Protein AF-A0A949F1C0-F1 (afdb_monomer_lite)

Sequence (151 aa):
MLKNKNSISERSKIQIYKNDLRFLLDIKKSVGLLNNNIHDKAALIAIDILEKKYPSLKINYFNAGVRGIDLIGKEGNKIKLIAEIKTTTINKGDSLKGPQMKDIKEDLERLVNENVDYKYLILISSKVEDNLKKRLNFKKKYQNVKILTVF

Structure (mmCIF, N/CA/C/O backbone):
data_AF-A0A949F1C0-F1
#
_entry.id   AF-A0A949F1C0-F1
#
loop_
_atom_site.group_PDB
_atom_site.id
_atom_site.type_symbol
_atom_site.label_atom_id
_atom_site.label_alt_id
_atom_site.label_comp_id
_atom_site.label_asym_id
_atom_site.label_entity_id
_atom_site.label_seq_id
_atom_site.pdbx_PDB_ins_code
_atom_site.Cartn_x
_atom_site.Cartn_y
_atom_site.Cartn_z
_atom_site.occupancy
_atom_site.B_iso_or_equiv
_atom_site.auth_seq_id
_atom_site.auth_comp_id
_atom_site.auth_asym_id
_atom_site.auth_atom_id
_atom_site.pdbx_PDB_model_num
ATOM 1 N N . MET A 1 1 ? 22.337 2.710 -63.057 1.00 47.47 1 MET A N 1
ATOM 2 C CA . MET A 1 1 ? 21.453 1.901 -62.182 1.00 47.47 1 MET A CA 1
ATOM 3 C C . MET A 1 1 ? 22.115 1.714 -60.815 1.00 47.47 1 MET A C 1
ATOM 5 O O . MET A 1 1 ? 22.881 0.781 -60.633 1.00 47.47 1 MET A O 1
ATOM 9 N N . LEU A 1 2 ? 21.856 2.606 -59.855 1.00 47.91 2 LEU A N 1
ATOM 10 C CA . LEU A 1 2 ? 22.321 2.478 -58.466 1.00 47.91 2 LEU A CA 1
ATOM 11 C C . LEU A 1 2 ? 21.130 2.061 -57.595 1.00 47.91 2 LEU A C 1
ATOM 13 O O . LEU A 1 2 ? 20.415 2.896 -57.048 1.00 47.91 2 LEU A O 1
ATOM 17 N N . LYS A 1 3 ? 20.866 0.752 -57.502 1.00 49.44 3 LYS A N 1
ATOM 18 C CA . LYS A 1 3 ? 19.873 0.229 -56.556 1.00 49.44 3 LYS A CA 1
ATOM 19 C C . LYS A 1 3 ? 20.461 0.232 -55.137 1.00 49.44 3 LYS A C 1
ATOM 21 O O . LYS A 1 3 ? 21.220 -0.647 -54.753 1.00 49.44 3 LYS A O 1
ATOM 26 N N . ASN A 1 4 ? 20.065 1.241 -54.369 1.00 51.75 4 ASN A N 1
ATOM 27 C CA . ASN A 1 4 ? 19.328 1.074 -53.114 1.00 51.75 4 ASN A CA 1
ATOM 28 C C . ASN A 1 4 ? 19.933 0.189 -51.992 1.00 51.75 4 ASN A C 1
ATOM 30 O O . ASN A 1 4 ? 19.204 -0.565 -51.346 1.00 51.75 4 ASN A O 1
ATOM 34 N N . LYS A 1 5 ? 21.238 0.306 -51.699 1.00 50.31 5 LYS A N 1
ATOM 35 C CA . LYS A 1 5 ? 21.863 -0.366 -50.534 1.00 50.31 5 LYS A CA 1
ATOM 36 C C . LYS A 1 5 ? 21.442 0.210 -49.165 1.00 50.31 5 LYS A C 1
ATOM 38 O O . LYS A 1 5 ? 21.536 -0.500 -48.168 1.00 50.31 5 LYS A O 1
ATOM 43 N N . ASN A 1 6 ? 20.905 1.434 -49.104 1.00 51.94 6 ASN A N 1
ATOM 44 C CA . ASN A 1 6 ? 20.482 2.056 -47.836 1.00 51.94 6 ASN A CA 1
ATOM 45 C C . ASN A 1 6 ? 19.141 1.515 -47.301 1.00 51.94 6 ASN A C 1
ATOM 47 O O . ASN A 1 6 ? 18.967 1.397 -46.091 1.00 51.94 6 ASN A O 1
ATOM 51 N N . SER A 1 7 ? 18.228 1.079 -48.177 1.00 52.03 7 SER A N 1
ATOM 52 C CA . SER A 1 7 ? 16.891 0.612 -47.764 1.00 52.03 7 SER A CA 1
ATOM 53 C C . SER A 1 7 ? 16.867 -0.756 -47.059 1.00 52.03 7 SER A C 1
ATOM 55 O O . SER A 1 7 ? 15.944 -1.040 -46.296 1.00 52.03 7 SER A O 1
ATOM 57 N N . ILE A 1 8 ? 17.877 -1.607 -47.280 1.00 53.03 8 ILE A N 1
ATOM 58 C CA . ILE A 1 8 ? 17.983 -2.942 -46.655 1.00 53.03 8 ILE A CA 1
ATOM 59 C C . ILE A 1 8 ? 18.584 -2.832 -45.238 1.00 53.03 8 ILE A C 1
ATOM 61 O O . ILE A 1 8 ? 18.170 -3.548 -44.328 1.00 53.03 8 ILE A O 1
ATOM 65 N N . SER A 1 9 ? 19.494 -1.874 -45.030 1.00 59.78 9 SER A N 1
ATOM 66 C CA . SER A 1 9 ? 20.138 -1.570 -43.741 1.00 59.78 9 SER A CA 1
ATOM 67 C C . SER A 1 9 ? 19.165 -0.956 -42.722 1.00 59.78 9 SER A C 1
ATOM 69 O O . SER A 1 9 ? 19.119 -1.375 -41.565 1.00 59.78 9 SER A O 1
ATOM 71 N N . GLU A 1 10 ? 18.320 -0.015 -43.148 1.00 58.41 10 GLU A N 1
ATOM 72 C CA . GLU A 1 10 ? 17.358 0.648 -42.255 1.00 58.41 10 GLU A CA 1
ATOM 73 C C . GLU A 1 10 ? 16.181 -0.254 -41.865 1.00 58.41 10 GLU A C 1
ATOM 75 O O . GLU A 1 10 ? 15.771 -0.263 -40.702 1.00 58.41 10 GLU A O 1
ATOM 80 N N . ARG A 1 11 ? 15.686 -1.087 -42.796 1.00 59.00 11 ARG A N 1
ATOM 81 C CA . ARG A 1 11 ? 14.662 -2.106 -42.494 1.00 59.00 11 ARG A CA 1
ATOM 82 C C . ARG A 1 11 ? 15.149 -3.116 -41.450 1.00 59.00 11 ARG A C 1
ATOM 84 O O . ARG A 1 11 ? 14.351 -3.554 -40.624 1.00 59.00 11 ARG A O 1
ATOM 91 N N . SER A 1 12 ? 16.448 -3.426 -41.441 1.00 81.75 12 SER A N 1
ATOM 92 C CA . SER A 1 12 ? 17.073 -4.301 -40.442 1.00 81.75 12 SER A CA 1
ATOM 93 C C . SER A 1 12 ? 17.128 -3.650 -39.052 1.00 81.75 12 SER A C 1
ATOM 95 O O . SER A 1 12 ? 16.681 -4.246 -38.072 1.00 81.75 12 SER A O 1
ATOM 97 N N . LYS A 1 13 ? 17.560 -2.383 -38.956 1.00 89.00 13 LYS A N 1
ATOM 98 C CA . LYS A 1 13 ? 17.629 -1.656 -37.671 1.00 89.00 13 LYS A CA 1
ATOM 99 C C . LYS A 1 13 ? 16.262 -1.468 -37.018 1.00 89.00 13 LYS A C 1
ATOM 101 O O . LYS A 1 13 ? 16.119 -1.697 -35.821 1.00 89.00 13 LYS A O 1
ATOM 106 N N . ILE A 1 14 ? 15.242 -1.109 -37.800 1.00 91.81 14 ILE A N 1
ATOM 107 C CA . ILE A 1 14 ? 13.869 -0.973 -37.290 1.00 91.81 14 ILE A CA 1
ATOM 108 C C . ILE A 1 14 ? 13.369 -2.305 -36.719 1.00 91.81 14 ILE A C 1
ATOM 110 O O . ILE A 1 14 ? 12.694 -2.314 -35.690 1.00 91.81 14 ILE A O 1
ATOM 114 N N . GLN A 1 15 ? 13.690 -3.430 -37.362 1.00 92.38 15 GLN A N 1
ATOM 115 C CA . GLN A 1 15 ? 13.279 -4.742 -36.870 1.00 92.38 15 GLN A CA 1
ATOM 116 C C . GLN A 1 15 ? 13.980 -5.112 -35.556 1.00 92.38 15 GLN A C 1
ATOM 118 O O . GLN A 1 15 ? 13.318 -5.635 -34.660 1.00 92.38 15 GLN A O 1
ATOM 123 N N . ILE A 1 16 ? 15.271 -4.790 -35.419 1.00 92.50 16 ILE A N 1
ATOM 124 C CA . ILE A 1 16 ? 16.017 -4.951 -34.162 1.00 92.50 16 ILE A CA 1
ATOM 125 C C . ILE A 1 16 ? 15.347 -4.134 -33.051 1.00 92.50 16 ILE A C 1
ATOM 127 O O . ILE A 1 16 ? 14.925 -4.706 -32.053 1.00 92.50 16 ILE A O 1
ATOM 131 N N . TYR A 1 17 ? 15.102 -2.838 -33.268 1.00 95.19 17 TYR A N 1
ATOM 132 C CA . TYR A 1 17 ? 14.458 -1.989 -32.257 1.00 95.19 17 TYR A CA 1
ATOM 133 C C . TYR A 1 17 ? 13.041 -2.438 -31.897 1.00 95.19 17 TYR A C 1
ATOM 135 O O . TYR A 1 17 ? 12.631 -2.325 -30.745 1.00 95.19 17 TYR A O 1
ATOM 143 N N . LYS A 1 18 ? 12.277 -2.978 -32.854 1.00 96.19 18 LYS A N 1
ATOM 144 C CA . LYS A 1 18 ? 10.965 -3.574 -32.562 1.00 96.19 18 LYS A CA 1
ATOM 145 C C . LYS A 1 18 ? 11.084 -4.816 -31.681 1.00 96.19 18 LYS A C 1
ATOM 147 O O . LYS A 1 18 ? 10.228 -5.014 -30.823 1.00 96.19 18 LYS A O 1
ATOM 152 N N . ASN A 1 19 ? 12.100 -5.648 -31.890 1.00 95.06 19 ASN A N 1
ATOM 153 C CA . ASN A 1 19 ? 12.338 -6.829 -31.063 1.00 95.06 19 ASN A CA 1
ATOM 154 C C . ASN A 1 19 ? 12.789 -6.431 -29.652 1.00 95.06 19 ASN A C 1
ATOM 156 O O . ASN A 1 19 ? 12.210 -6.919 -28.684 1.00 95.06 19 ASN A O 1
ATOM 160 N N . ASP A 1 20 ? 13.720 -5.481 -29.541 1.00 96.62 20 ASP A N 1
ATOM 161 C CA . ASP A 1 20 ? 14.169 -4.941 -28.254 1.00 96.62 20 ASP A CA 1
ATOM 162 C C . ASP A 1 20 ? 13.001 -4.314 -27.485 1.00 96.62 20 ASP A C 1
ATOM 164 O O . ASP A 1 20 ? 12.796 -4.592 -26.305 1.00 96.62 20 ASP A O 1
ATOM 168 N N . LEU A 1 21 ? 12.166 -3.518 -28.163 1.00 97.38 21 LEU A N 1
ATOM 169 C CA . LEU A 1 21 ? 10.989 -2.914 -27.547 1.00 97.38 21 LEU A CA 1
ATOM 170 C C . LEU A 1 21 ? 9.997 -3.972 -27.048 1.00 97.38 21 LEU A C 1
ATOM 172 O O . LEU A 1 21 ? 9.472 -3.827 -25.948 1.00 97.38 21 LEU A O 1
ATOM 176 N N . ARG A 1 22 ? 9.747 -5.041 -27.815 1.00 97.75 22 ARG A N 1
ATOM 177 C CA . ARG A 1 22 ? 8.886 -6.154 -27.369 1.00 97.75 22 ARG A CA 1
ATOM 178 C C . ARG A 1 22 ? 9.444 -6.821 -26.118 1.00 97.75 22 ARG A C 1
ATOM 180 O O . ARG A 1 22 ? 8.715 -6.961 -25.145 1.00 97.75 22 ARG A O 1
ATOM 187 N N . PHE A 1 23 ? 10.739 -7.124 -26.109 1.00 96.94 23 PHE A N 1
ATOM 188 C CA . PHE A 1 23 ? 11.406 -7.700 -24.945 1.00 96.94 23 PHE A CA 1
ATOM 189 C C . PHE A 1 23 ? 11.274 -6.809 -23.699 1.00 96.94 23 PHE A C 1
ATOM 191 O O . PHE A 1 23 ? 10.917 -7.282 -22.620 1.00 96.94 23 PHE A O 1
ATOM 198 N N . LEU A 1 24 ? 11.481 -5.496 -23.845 1.00 98.06 24 LEU A N 1
ATOM 199 C CA . LEU A 1 24 ? 11.306 -4.542 -22.747 1.00 98.06 24 LEU A CA 1
ATOM 200 C C . LEU A 1 24 ? 9.851 -4.459 -22.264 1.00 98.06 24 LEU A C 1
ATOM 202 O O . LEU A 1 24 ? 9.609 -4.314 -21.064 1.00 98.06 24 LEU A O 1
ATOM 206 N N . LEU A 1 25 ? 8.874 -4.561 -23.169 1.00 97.44 25 LEU A N 1
ATOM 207 C CA . LEU A 1 25 ? 7.456 -4.612 -22.808 1.00 97.44 25 LEU A CA 1
ATOM 208 C C . LEU A 1 25 ? 7.114 -5.893 -22.031 1.00 97.44 25 LEU A C 1
ATOM 210 O O . LEU A 1 25 ? 6.376 -5.816 -21.046 1.00 97.44 25 LEU A O 1
ATOM 214 N N . ASP A 1 26 ? 7.691 -7.033 -22.406 1.00 97.25 26 ASP A N 1
ATOM 215 C CA . ASP A 1 26 ? 7.501 -8.308 -21.705 1.00 97.25 26 ASP A CA 1
ATOM 216 C C . ASP A 1 26 ? 8.119 -8.284 -20.300 1.00 97.25 26 ASP A C 1
ATOM 218 O O . ASP A 1 26 ? 7.475 -8.696 -19.326 1.00 97.25 26 ASP A O 1
ATOM 222 N N . ILE A 1 27 ? 9.321 -7.709 -20.153 1.00 97.44 27 ILE A N 1
ATOM 223 C CA . ILE A 1 27 ? 9.916 -7.44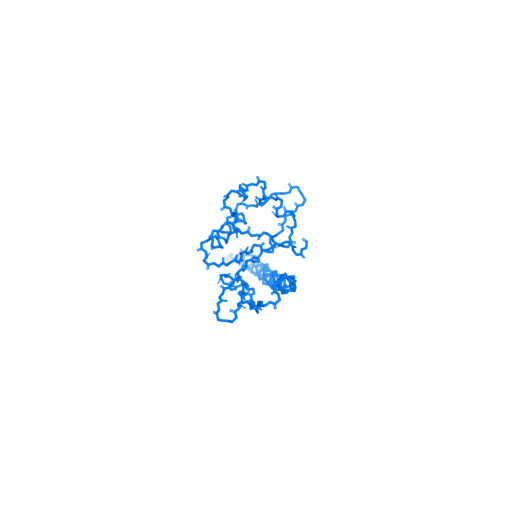6 -18.834 1.00 97.44 27 ILE A CA 1
ATOM 224 C C . ILE A 1 27 ? 9.000 -6.536 -18.021 1.00 97.44 27 ILE A C 1
ATOM 226 O O . ILE A 1 27 ? 8.690 -6.845 -16.871 1.00 97.44 27 ILE A O 1
ATOM 230 N N . LYS A 1 28 ? 8.528 -5.426 -18.602 1.00 95.44 28 LYS A N 1
ATOM 231 C CA . LYS A 1 28 ? 7.659 -4.472 -17.902 1.00 95.44 28 LYS A CA 1
ATOM 232 C C . LYS A 1 28 ? 6.378 -5.140 -17.397 1.00 95.44 28 LYS A C 1
ATOM 234 O O . LYS A 1 28 ? 5.985 -4.901 -16.256 1.00 95.44 28 LYS A O 1
ATOM 239 N N . LYS A 1 29 ? 5.750 -5.994 -18.211 1.00 95.81 29 LYS A N 1
ATOM 240 C CA . LYS A 1 29 ? 4.579 -6.787 -17.810 1.00 95.81 29 LYS A CA 1
ATOM 241 C C . LYS A 1 29 ? 4.915 -7.725 -16.649 1.00 95.81 29 LYS A C 1
ATOM 243 O O . LYS A 1 29 ? 4.176 -7.765 -15.668 1.00 95.81 29 LYS A O 1
ATOM 248 N N . SER A 1 30 ? 6.042 -8.427 -16.736 1.00 95.94 30 SER A N 1
ATOM 249 C CA . SER A 1 30 ? 6.492 -9.370 -15.704 1.00 95.94 30 SER A CA 1
ATOM 250 C C . SER A 1 30 ? 6.788 -8.672 -14.372 1.00 95.94 30 SER A C 1
ATOM 252 O O . SER A 1 30 ? 6.361 -9.140 -13.320 1.00 95.94 30 SER A O 1
ATOM 254 N N . VAL A 1 31 ? 7.440 -7.506 -14.408 1.00 94.44 31 VAL A N 1
ATOM 255 C CA . VAL A 1 31 ? 7.680 -6.664 -13.223 1.00 94.44 31 VAL A CA 1
ATOM 256 C C . VAL A 1 31 ? 6.366 -6.147 -12.635 1.00 94.44 31 VAL A C 1
ATOM 258 O O . VAL A 1 31 ? 6.210 -6.130 -11.418 1.00 94.44 31 VAL A O 1
ATOM 261 N N . GLY A 1 32 ? 5.400 -5.765 -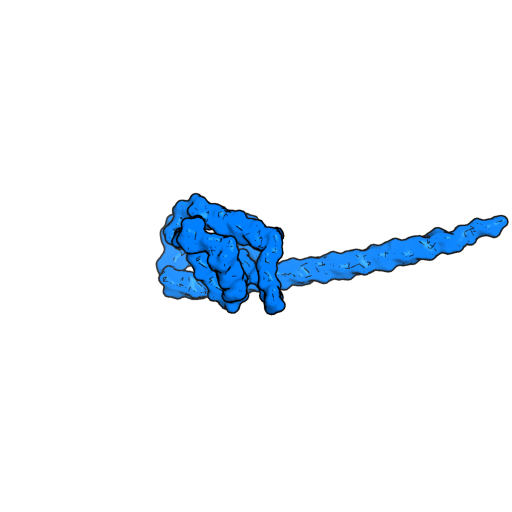13.475 1.00 92.19 32 GLY A N 1
ATOM 262 C CA . GLY A 1 32 ? 4.061 -5.379 -13.021 1.00 92.19 32 GLY A CA 1
ATOM 263 C C . GLY A 1 32 ? 3.364 -6.496 -12.238 1.00 92.19 32 GLY A C 1
ATOM 264 O O . GLY A 1 32 ? 2.869 -6.256 -11.140 1.00 92.19 32 GLY A O 1
ATOM 265 N N . LEU A 1 33 ? 3.398 -7.729 -12.755 1.00 93.56 33 LEU A N 1
ATOM 266 C CA . L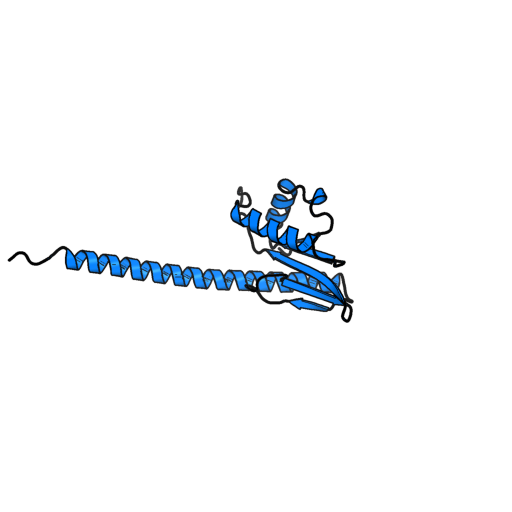EU A 1 33 ? 2.859 -8.907 -12.063 1.00 93.56 33 LEU A CA 1
ATOM 267 C C . LEU A 1 33 ? 3.587 -9.186 -10.743 1.00 93.56 33 LEU A C 1
ATOM 269 O O . LEU A 1 33 ? 2.945 -9.464 -9.734 1.00 93.56 33 LEU A O 1
ATOM 273 N N . LEU A 1 34 ? 4.918 -9.073 -10.729 1.00 94.75 34 LEU A N 1
ATOM 274 C CA . LEU A 1 34 ? 5.702 -9.223 -9.505 1.00 94.75 34 LEU A CA 1
ATOM 275 C C . LEU A 1 34 ? 5.313 -8.177 -8.451 1.00 94.75 34 LEU A C 1
ATOM 277 O O . LEU A 1 34 ? 5.116 -8.532 -7.293 1.00 94.75 34 LEU A O 1
ATOM 281 N N . ASN A 1 35 ? 5.161 -6.910 -8.842 1.00 92.75 35 ASN A N 1
ATOM 282 C CA . ASN A 1 35 ? 4.751 -5.844 -7.927 1.00 92.75 35 ASN A CA 1
ATOM 283 C C . ASN A 1 35 ? 3.362 -6.099 -7.334 1.00 92.75 35 ASN A C 1
ATOM 285 O O . ASN A 1 35 ? 3.180 -5.892 -6.135 1.00 92.75 35 ASN A O 1
ATOM 289 N N . ASN A 1 36 ? 2.416 -6.588 -8.141 1.00 94.31 36 ASN A N 1
ATOM 290 C CA . ASN A 1 36 ? 1.096 -6.989 -7.655 1.00 94.31 36 ASN A CA 1
ATOM 291 C C . ASN A 1 36 ? 1.205 -8.137 -6.646 1.00 94.31 36 ASN A C 1
ATOM 293 O O . ASN A 1 36 ? 0.666 -8.033 -5.553 1.00 94.31 36 ASN A O 1
ATOM 297 N N . ASN A 1 37 ? 2.000 -9.169 -6.942 1.00 95.69 37 ASN A N 1
ATOM 298 C CA . ASN A 1 37 ? 2.206 -10.282 -6.014 1.00 95.69 37 ASN A CA 1
ATOM 299 C C . ASN A 1 37 ? 2.836 -9.828 -4.686 1.00 95.69 37 ASN A C 1
ATOM 301 O O . ASN A 1 37 ? 2.427 -10.287 -3.621 1.00 95.69 37 ASN A O 1
ATOM 305 N N . ILE A 1 38 ? 3.825 -8.925 -4.722 1.00 95.88 38 ILE A N 1
ATOM 306 C CA . ILE A 1 38 ? 4.422 -8.347 -3.506 1.00 95.88 38 ILE A CA 1
ATOM 307 C C . ILE A 1 38 ? 3.353 -7.598 -2.703 1.00 95.88 38 ILE A C 1
ATOM 309 O O . ILE A 1 38 ? 3.279 -7.747 -1.484 1.00 95.88 38 ILE A O 1
ATOM 313 N N . HIS A 1 39 ? 2.517 -6.817 -3.386 1.00 95.94 39 HIS A N 1
ATOM 314 C CA . HIS A 1 39 ? 1.431 -6.066 -2.772 1.00 95.94 39 HIS A CA 1
ATOM 315 C C . HIS A 1 39 ? 0.399 -6.987 -2.112 1.00 95.94 39 HIS A C 1
ATOM 317 O O . HIS A 1 39 ? 0.067 -6.788 -0.945 1.00 95.94 39 HIS A O 1
ATOM 323 N N . ASP A 1 40 ? -0.044 -8.034 -2.810 1.00 96.31 40 ASP A N 1
ATOM 324 C CA . ASP A 1 40 ? -0.984 -9.028 -2.286 1.00 96.31 40 ASP A CA 1
ATOM 325 C C . ASP A 1 40 ? -0.418 -9.714 -1.032 1.00 96.31 40 ASP A C 1
ATOM 327 O O . ASP A 1 40 ? -1.111 -9.875 -0.028 1.00 96.31 40 ASP A O 1
ATOM 331 N N . LYS A 1 41 ? 0.870 -10.090 -1.034 1.00 97.44 41 LYS A N 1
ATOM 332 C CA . LYS A 1 41 ? 1.503 -10.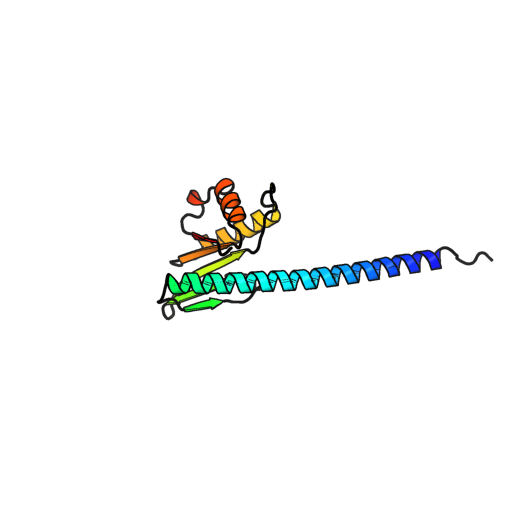699 0.148 1.00 97.44 41 LYS A CA 1
ATOM 333 C C . LYS A 1 41 ? 1.622 -9.725 1.316 1.00 97.44 41 LYS A C 1
ATOM 335 O O . LYS A 1 41 ? 1.351 -10.122 2.449 1.00 97.44 41 LYS A O 1
ATOM 340 N N . ALA A 1 42 ? 1.959 -8.463 1.056 1.00 97.31 42 ALA A N 1
ATOM 341 C CA . ALA A 1 42 ? 1.959 -7.425 2.083 1.00 97.31 42 ALA A CA 1
ATOM 342 C C . ALA A 1 42 ? 0.555 -7.216 2.680 1.00 97.31 42 ALA A C 1
ATOM 344 O O . ALA A 1 42 ? 0.429 -7.070 3.896 1.00 97.31 42 ALA A O 1
ATOM 345 N N . ALA A 1 43 ? -0.494 -7.276 1.849 1.00 97.44 43 ALA A N 1
ATOM 346 C CA . ALA A 1 43 ? -1.886 -7.195 2.285 1.00 97.44 43 ALA A CA 1
ATOM 347 C C . ALA A 1 43 ? -2.246 -8.332 3.247 1.00 97.44 43 ALA A C 1
ATOM 349 O O . ALA A 1 43 ? -2.774 -8.074 4.324 1.00 97.44 43 ALA A O 1
ATOM 350 N N . LEU A 1 44 ? -1.910 -9.577 2.896 1.00 97.75 44 LEU A N 1
ATOM 351 C CA . LEU A 1 44 ? -2.208 -10.746 3.729 1.00 97.75 44 LEU A CA 1
ATOM 352 C C . LEU A 1 44 ? -1.501 -10.694 5.090 1.00 97.75 44 LEU A C 1
ATOM 354 O O . LEU A 1 44 ? -2.121 -10.990 6.109 1.00 97.75 44 LEU A O 1
ATOM 358 N N . ILE A 1 45 ? -0.232 -10.274 5.126 1.00 98.25 45 ILE A N 1
ATOM 359 C CA . ILE A 1 45 ? 0.503 -10.104 6.390 1.00 98.25 45 ILE A CA 1
ATOM 360 C C . ILE A 1 45 ? -0.145 -9.003 7.238 1.00 98.25 45 ILE A C 1
ATOM 362 O O . ILE A 1 45 ? -0.337 -9.171 8.441 1.00 98.25 45 ILE A O 1
ATOM 366 N N . ALA A 1 46 ? -0.511 -7.877 6.620 1.00 98.31 46 ALA A N 1
ATOM 367 C CA . ALA A 1 46 ? -1.181 -6.795 7.328 1.00 98.31 46 ALA A CA 1
ATOM 368 C C . ALA A 1 46 ? -2.547 -7.217 7.881 1.00 98.31 46 ALA A C 1
ATOM 370 O O . ALA A 1 46 ? -2.861 -6.856 9.012 1.00 98.31 46 ALA A O 1
ATOM 371 N N . ILE A 1 47 ? -3.333 -7.986 7.121 1.00 98.38 47 ILE A N 1
ATOM 372 C CA . ILE A 1 47 ? -4.610 -8.545 7.580 1.00 98.38 47 ILE A CA 1
ATOM 373 C C . ILE A 1 47 ? -4.389 -9.397 8.827 1.00 98.38 47 ILE A C 1
ATOM 375 O O . ILE A 1 47 ? -5.005 -9.106 9.846 1.00 98.38 47 ILE A O 1
ATOM 379 N N . ASP A 1 48 ? -3.459 -10.356 8.798 1.00 98.25 48 ASP A N 1
ATOM 380 C CA . ASP A 1 48 ? -3.179 -11.228 9.950 1.00 98.25 48 ASP A CA 1
ATOM 381 C C . ASP A 1 48 ? -2.802 -10.424 11.211 1.00 98.25 48 ASP A C 1
ATOM 383 O O . ASP A 1 48 ? -3.302 -10.683 12.308 1.00 98.25 48 ASP A O 1
ATOM 387 N N . ILE A 1 49 ? -1.976 -9.384 11.064 1.00 98.38 49 ILE A N 1
ATOM 388 C CA . ILE A 1 49 ? -1.605 -8.497 12.178 1.00 98.38 49 ILE A CA 1
ATOM 389 C C . ILE A 1 49 ? -2.816 -7.700 1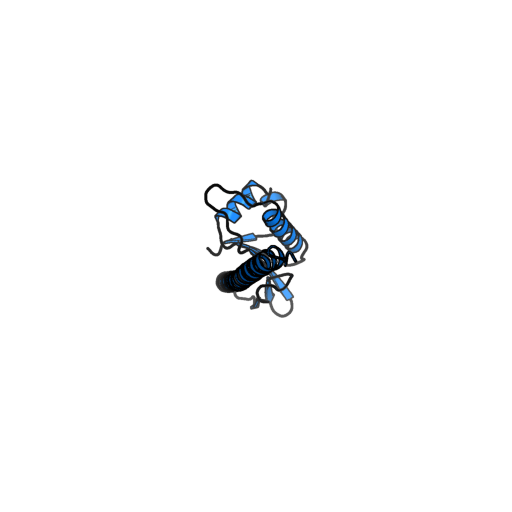2.687 1.00 98.38 49 ILE A C 1
ATOM 391 O O . ILE A 1 49 ? -3.003 -7.546 13.899 1.00 98.38 49 ILE A O 1
ATOM 395 N N . LEU A 1 50 ? -3.618 -7.144 11.780 1.00 98.38 50 LEU A N 1
ATOM 396 C CA . LEU A 1 50 ? -4.739 -6.274 12.125 1.00 98.38 50 LEU A CA 1
ATOM 397 C C . LEU A 1 50 ? -5.921 -7.052 12.709 1.00 98.38 50 LEU A C 1
ATOM 399 O O . LEU A 1 50 ? -6.545 -6.542 13.633 1.00 98.38 50 LEU A O 1
ATOM 403 N N . GLU A 1 51 ? -6.195 -8.271 12.249 1.00 97.94 51 GLU A N 1
ATOM 404 C CA . GLU A 1 51 ? -7.233 -9.144 12.813 1.00 97.94 51 GLU A CA 1
ATOM 405 C C . GLU A 1 51 ? -6.867 -9.598 14.229 1.00 97.94 51 GLU A C 1
ATOM 407 O O . GLU A 1 51 ? -7.703 -9.548 15.128 1.00 97.94 51 GLU A O 1
ATOM 412 N N . LYS A 1 52 ? -5.592 -9.923 14.485 1.00 98.12 52 LYS A N 1
ATOM 413 C CA . LYS A 1 52 ? -5.109 -10.190 15.854 1.00 98.12 52 LYS A CA 1
ATOM 414 C C . LYS A 1 52 ? -5.261 -8.976 16.765 1.00 98.12 52 LYS A C 1
ATOM 416 O O . LYS A 1 52 ? -5.563 -9.113 17.948 1.00 98.12 52 LYS A O 1
ATOM 421 N N . LYS A 1 53 ? -5.032 -7.779 16.222 1.00 98.25 53 LYS A N 1
ATOM 422 C CA . LYS A 1 53 ? -5.138 -6.523 16.970 1.00 98.25 53 LYS A CA 1
ATOM 423 C C . LYS A 1 53 ? -6.583 -6.082 17.202 1.00 98.25 53 LYS A C 1
ATOM 425 O O . LYS A 1 53 ? -6.869 -5.462 18.225 1.00 98.25 53 LYS A O 1
ATOM 430 N N . TYR A 1 54 ? -7.467 -6.373 16.258 1.00 97.75 54 TYR A N 1
ATOM 431 C CA . TYR A 1 54 ? -8.864 -5.962 16.260 1.00 97.75 54 TYR A CA 1
ATOM 432 C C . TYR A 1 54 ? -9.773 -7.164 15.960 1.00 97.75 54 TYR A C 1
ATOM 434 O O . TYR A 1 54 ? -10.354 -7.224 14.876 1.00 97.75 54 TYR A O 1
ATOM 442 N N . PRO A 1 55 ? -9.941 -8.107 16.909 1.00 97.31 55 PRO A N 1
ATOM 443 C CA . PRO A 1 55 ? -10.626 -9.376 16.643 1.00 97.31 55 PRO A CA 1
ATOM 444 C C . PRO A 1 55 ? -12.100 -9.246 16.235 1.00 97.31 55 PRO A C 1
ATOM 446 O O . PRO A 1 55 ? -12.663 -10.178 15.672 1.00 97.31 55 PRO A O 1
ATOM 449 N N . SER A 1 56 ? -12.743 -8.108 16.522 1.00 97.50 56 SER A N 1
ATOM 450 C CA . SER A 1 56 ? -14.128 -7.836 16.115 1.00 97.50 56 SER A CA 1
ATOM 451 C C . SER A 1 56 ? -14.263 -7.321 14.677 1.00 97.50 56 SER A C 1
ATOM 453 O O . SER A 1 56 ? -15.380 -7.240 14.160 1.00 97.50 56 SER A O 1
ATOM 455 N N . LEU A 1 57 ? -13.155 -6.956 14.018 1.00 97.94 57 LEU A N 1
ATOM 456 C CA . LEU A 1 57 ? -13.176 -6.427 12.659 1.00 97.94 57 LEU A CA 1
ATOM 457 C C . LEU A 1 57 ? -13.063 -7.545 11.628 1.00 97.94 57 LEU A C 1
ATOM 459 O O . LEU A 1 57 ? -12.102 -8.304 11.620 1.00 97.94 57 LEU A O 1
ATOM 463 N N . LYS A 1 58 ? -13.992 -7.562 10.670 1.00 97.75 58 LYS A N 1
ATOM 464 C CA . LYS A 1 58 ? -13.851 -8.334 9.432 1.00 97.75 58 LYS A CA 1
ATOM 465 C C . LYS A 1 58 ? -13.118 -7.491 8.393 1.00 97.75 58 LYS A C 1
ATOM 467 O O . LYS A 1 58 ? -13.672 -6.487 7.931 1.00 97.75 58 LYS A O 1
ATOM 472 N N . ILE A 1 59 ? -11.903 -7.888 8.019 1.00 98.06 59 ILE A N 1
ATOM 473 C CA . ILE A 1 59 ? -11.057 -7.140 7.081 1.00 98.06 59 ILE A CA 1
ATOM 474 C C . ILE A 1 59 ? -11.171 -7.738 5.677 1.00 98.06 59 ILE A C 1
ATOM 476 O O . ILE A 1 59 ? -11.050 -8.942 5.489 1.00 98.06 59 ILE A O 1
ATOM 480 N N . ASN A 1 60 ? -11.427 -6.891 4.680 1.00 96.88 60 ASN A N 1
ATOM 481 C CA . ASN A 1 60 ? -11.500 -7.288 3.274 1.00 96.88 60 ASN A CA 1
ATOM 482 C C . ASN A 1 60 ? -10.422 -6.561 2.467 1.00 96.88 60 ASN A C 1
ATOM 484 O O . ASN A 1 60 ? -10.147 -5.389 2.731 1.00 96.88 60 ASN A O 1
ATOM 488 N N . TYR A 1 61 ? -9.874 -7.256 1.471 1.00 97.12 61 TYR A N 1
ATOM 489 C CA . TYR A 1 61 ? -8.873 -6.757 0.531 1.00 97.12 61 TYR A CA 1
ATOM 490 C C . TYR A 1 61 ? -9.450 -6.639 -0.883 1.00 97.12 61 TYR A C 1
ATOM 492 O O . TYR A 1 61 ? -10.163 -7.540 -1.323 1.00 97.12 61 TYR A O 1
ATOM 500 N N . PHE A 1 62 ? -9.132 -5.551 -1.593 1.00 91.31 62 PHE A N 1
ATOM 501 C CA . PHE A 1 62 ? -9.681 -5.240 -2.923 1.00 91.31 62 PHE A CA 1
ATOM 502 C C . PHE A 1 62 ? -8.731 -5.507 -4.109 1.00 91.31 62 PHE A C 1
ATOM 504 O O . PHE A 1 62 ? -9.054 -5.126 -5.231 1.00 91.31 62 PHE A O 1
ATOM 511 N N . ASN A 1 63 ? -7.632 -6.241 -3.887 1.00 82.81 63 ASN A N 1
ATOM 512 C CA . ASN A 1 63 ? -6.592 -6.607 -4.867 1.00 82.81 63 ASN A CA 1
ATOM 513 C C . ASN A 1 63 ? -5.684 -5.465 -5.346 1.00 82.81 63 ASN A C 1
ATOM 515 O O . ASN A 1 63 ? -6.043 -4.290 -5.362 1.00 82.81 63 ASN A O 1
ATOM 519 N N . ALA A 1 64 ? -4.474 -5.839 -5.770 1.00 81.88 64 ALA A N 1
ATOM 520 C CA . ALA A 1 64 ? -3.483 -4.912 -6.293 1.00 81.88 64 ALA A CA 1
ATOM 521 C C . ALA A 1 64 ? -3.907 -4.327 -7.651 1.00 81.88 64 ALA A C 1
ATOM 523 O O . ALA A 1 64 ? -4.469 -5.012 -8.509 1.00 81.88 64 ALA A O 1
ATOM 524 N N . GLY A 1 65 ? -3.585 -3.050 -7.871 1.00 72.44 65 GLY A N 1
ATOM 525 C CA . GLY A 1 65 ? -3.851 -2.345 -9.130 1.00 72.44 65 GLY A CA 1
ATOM 526 C C . GLY A 1 65 ? -5.235 -1.697 -9.228 1.00 72.44 65 GLY A C 1
ATOM 527 O O . GLY A 1 65 ? -5.486 -0.960 -10.184 1.00 72.44 65 GLY A O 1
ATOM 528 N N . VAL A 1 66 ? -6.110 -1.903 -8.240 1.00 78.56 66 VAL A N 1
ATOM 529 C CA . VAL A 1 66 ? -7.336 -1.114 -8.077 1.00 78.56 66 VAL A CA 1
ATOM 530 C C . VAL A 1 66 ? -6.975 0.210 -7.404 1.00 78.56 66 VAL A C 1
ATOM 532 O O . VAL A 1 66 ? -6.192 0.252 -6.462 1.00 78.56 66 VAL A O 1
ATOM 535 N N . ARG A 1 67 ? -7.511 1.324 -7.912 1.00 76.56 67 ARG A N 1
ATOM 536 C CA . ARG A 1 67 ? -7.322 2.632 -7.273 1.00 76.56 67 ARG A CA 1
ATOM 537 C C . ARG A 1 67 ? -8.205 2.744 -6.032 1.00 76.56 67 ARG A C 1
ATOM 539 O O . ARG A 1 67 ? -9.405 2.503 -6.129 1.00 76.56 67 ARG A O 1
ATOM 546 N N . GLY A 1 68 ? -7.637 3.233 -4.934 1.00 85.31 68 GLY A N 1
ATOM 547 C CA . GLY A 1 68 ? -8.362 3.544 -3.703 1.00 85.31 68 GLY A CA 1
ATOM 548 C C . GLY A 1 68 ? -7.854 2.733 -2.516 1.00 85.31 68 GLY A C 1
ATOM 549 O O . GLY A 1 68 ? -6.756 2.195 -2.572 1.00 85.31 68 GLY A O 1
ATOM 550 N N . ILE A 1 69 ? -8.673 2.675 -1.464 1.00 93.62 69 ILE A N 1
ATOM 551 C CA . ILE A 1 69 ? -8.364 1.988 -0.206 1.00 93.62 69 ILE A CA 1
ATOM 552 C C . ILE A 1 69 ? -8.178 0.486 -0.445 1.00 93.62 69 ILE A C 1
ATOM 554 O O . ILE A 1 69 ? -9.111 -0.195 -0.872 1.00 93.62 69 ILE A O 1
ATOM 558 N N . ASP A 1 70 ? -7.003 -0.033 -0.092 1.00 96.69 70 ASP A N 1
ATOM 559 C CA . ASP A 1 70 ? -6.663 -1.447 -0.266 1.00 96.69 70 ASP A CA 1
ATOM 560 C C . ASP A 1 70 ? -7.407 -2.352 0.718 1.00 96.69 70 ASP A C 1
ATOM 562 O O . ASP A 1 70 ? -7.926 -3.399 0.325 1.00 96.69 70 ASP A O 1
ATOM 566 N N . LEU A 1 71 ? -7.460 -1.965 1.999 1.00 98.00 71 LEU A N 1
ATOM 567 C CA . LEU A 1 71 ? -8.088 -2.754 3.063 1.00 98.00 71 LEU A CA 1
ATOM 568 C C . LEU A 1 71 ? -9.232 -2.000 3.728 1.00 98.00 71 LEU A C 1
ATOM 570 O O . LEU A 1 71 ? -9.061 -0.855 4.142 1.00 98.00 71 LEU A O 1
ATOM 574 N N . ILE A 1 72 ? -10.361 -2.681 3.934 1.00 97.94 72 ILE A N 1
ATOM 575 C CA . ILE A 1 72 ? -11.495 -2.164 4.712 1.00 97.94 72 ILE A CA 1
ATOM 576 C C . ILE A 1 72 ? -11.857 -3.157 5.815 1.00 97.94 72 ILE A C 1
ATOM 578 O O . ILE A 1 72 ? -12.287 -4.277 5.535 1.00 97.94 72 ILE A O 1
ATOM 582 N N . GLY A 1 73 ? -11.741 -2.718 7.069 1.00 98.19 73 GLY A N 1
ATOM 583 C CA . GLY A 1 73 ? -12.212 -3.437 8.252 1.00 98.19 73 GLY A CA 1
ATOM 584 C C . GLY A 1 73 ? -13.572 -2.927 8.722 1.00 98.19 73 GLY A C 1
ATOM 585 O O . GLY A 1 73 ? -13.759 -1.722 8.929 1.00 98.19 73 GLY A O 1
ATOM 586 N N . LYS A 1 74 ? -14.523 -3.847 8.904 1.00 98.19 74 LYS A N 1
ATOM 587 C CA . LYS A 1 74 ? -15.891 -3.548 9.348 1.00 98.19 74 LYS A CA 1
ATOM 588 C C . LYS A 1 74 ? -16.226 -4.237 10.665 1.00 98.19 74 LYS A C 1
ATOM 590 O O . LYS A 1 74 ? -15.860 -5.390 10.862 1.00 98.19 74 LYS A O 1
ATOM 595 N N . GLU A 1 75 ? -16.989 -3.548 11.504 1.00 97.56 75 GLU A N 1
ATOM 596 C CA . GLU A 1 75 ? -17.671 -4.116 12.670 1.00 97.56 75 GLU A CA 1
ATOM 597 C C . GLU A 1 75 ? -19.177 -4.044 12.401 1.00 97.56 75 GLU A C 1
ATOM 599 O O . GLU A 1 75 ? -19.761 -2.957 12.323 1.00 97.56 75 GLU A O 1
ATOM 604 N N . GLY A 1 76 ? -19.794 -5.195 12.126 1.00 94.69 76 GLY A N 1
ATOM 605 C CA . GLY A 1 76 ? -21.128 -5.234 11.523 1.00 94.69 76 GLY A CA 1
ATOM 606 C C . GLY A 1 76 ? -21.157 -4.490 10.179 1.00 94.69 76 GLY A C 1
ATOM 607 O O . GLY A 1 76 ? -20.368 -4.779 9.280 1.00 94.69 76 GLY A O 1
ATOM 608 N N . ASN A 1 77 ? -22.045 -3.500 10.051 1.00 94.38 77 ASN A N 1
ATOM 609 C CA . ASN A 1 77 ? -22.186 -2.685 8.835 1.00 94.38 77 ASN A CA 1
ATOM 610 C C . ASN A 1 77 ? -21.329 -1.408 8.836 1.00 94.38 77 ASN A C 1
ATOM 612 O O . ASN A 1 77 ? -21.285 -0.705 7.826 1.00 94.38 77 ASN A O 1
ATOM 616 N N . LYS A 1 78 ? -20.644 -1.090 9.942 1.00 97.25 78 LYS A N 1
ATOM 617 C CA . LYS A 1 78 ? -19.865 0.145 10.066 1.00 97.25 78 LYS A CA 1
ATOM 618 C C . LYS A 1 78 ? -18.417 -0.089 9.648 1.00 97.25 78 LYS A C 1
ATOM 620 O O . LYS A 1 78 ? -17.758 -0.995 10.154 1.00 97.25 78 LYS A O 1
ATOM 625 N N . ILE A 1 79 ? -17.908 0.759 8.754 1.00 97.75 79 ILE A N 1
ATOM 626 C CA . ILE A 1 79 ? -16.476 0.808 8.447 1.00 97.75 79 ILE A CA 1
ATOM 627 C C . ILE A 1 79 ? -15.754 1.433 9.639 1.00 97.75 79 ILE A C 1
ATOM 629 O O . ILE A 1 79 ? -16.115 2.511 10.112 1.00 97.75 79 ILE A O 1
ATOM 633 N N . LYS A 1 80 ? -14.749 0.719 10.132 1.00 98.12 80 LYS A N 1
ATOM 634 C CA . LYS A 1 80 ? -13.966 1.074 11.318 1.00 98.12 80 LYS A CA 1
ATOM 635 C C . LYS A 1 80 ? -12.495 1.244 10.990 1.00 98.12 80 LYS A C 1
ATOM 637 O O . LYS A 1 80 ? -11.828 2.056 11.620 1.00 98.12 80 LYS A O 1
ATOM 642 N N . LEU A 1 81 ? -12.002 0.491 10.010 1.00 98.50 81 LEU A N 1
ATOM 643 C CA . LEU A 1 81 ? -10.610 0.505 9.600 1.00 98.50 81 LEU A CA 1
ATOM 644 C C . LEU A 1 81 ? -10.494 0.691 8.094 1.00 98.50 81 LEU A C 1
ATOM 646 O O . LEU A 1 81 ? -11.209 0.041 7.334 1.00 98.50 81 LEU A O 1
ATOM 650 N N . ILE A 1 82 ? -9.542 1.522 7.687 1.00 98.31 82 ILE A N 1
ATOM 651 C CA . ILE A 1 82 ? -9.047 1.584 6.314 1.00 98.31 82 ILE A CA 1
ATOM 652 C C . ILE A 1 82 ? -7.524 1.483 6.302 1.00 98.31 82 ILE A C 1
ATOM 654 O O . ILE A 1 82 ? -6.856 1.951 7.234 1.00 98.31 82 ILE A O 1
ATOM 658 N N . ALA A 1 83 ? -6.969 0.909 5.239 1.00 98.19 83 ALA A N 1
ATOM 659 C CA . ALA A 1 83 ? -5.533 0.931 5.025 1.00 98.19 83 ALA A CA 1
ATOM 660 C C . ALA A 1 83 ? -5.141 1.021 3.550 1.00 98.19 83 ALA A C 1
ATOM 662 O O . ALA A 1 83 ? -5.848 0.523 2.679 1.00 98.19 83 ALA A O 1
ATOM 663 N N . GLU A 1 84 ? -3.978 1.621 3.319 1.00 97.38 84 GLU A N 1
ATOM 664 C CA . GLU A 1 84 ? -3.290 1.719 2.028 1.00 97.38 84 GLU A CA 1
ATOM 665 C C . GLU A 1 84 ? -1.938 1.026 2.124 1.00 97.38 84 GLU A C 1
ATOM 667 O O . GLU A 1 84 ? -1.221 1.213 3.106 1.00 97.38 84 GLU A O 1
ATOM 672 N N . ILE A 1 85 ? -1.556 0.272 1.104 1.00 96.62 85 ILE A N 1
ATOM 673 C CA . ILE A 1 85 ? -0.332 -0.517 1.057 1.00 96.62 85 ILE A CA 1
ATOM 674 C C . ILE A 1 85 ? 0.640 0.131 0.074 1.00 96.62 85 ILE A C 1
ATOM 676 O O . ILE A 1 85 ? 0.294 0.523 -1.040 1.00 96.62 85 ILE A O 1
ATOM 680 N N . LYS A 1 86 ? 1.906 0.250 0.483 1.00 94.50 86 LYS A N 1
ATOM 681 C CA . LYS A 1 86 ? 2.991 0.721 -0.379 1.00 94.50 86 LYS A CA 1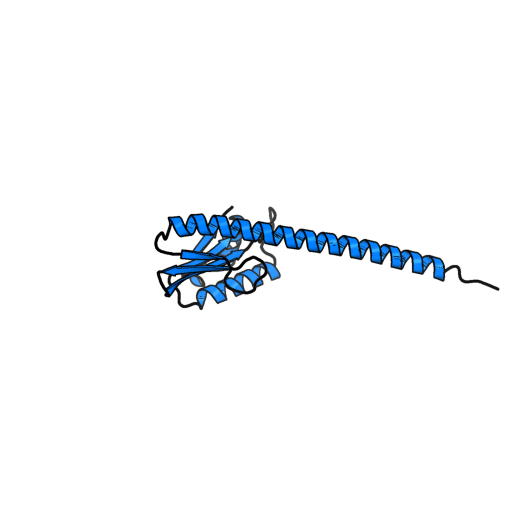
ATOM 682 C C . LYS A 1 86 ? 4.128 -0.281 -0.395 1.00 94.50 86 LYS A C 1
ATOM 684 O O . LYS A 1 86 ? 4.781 -0.549 0.614 1.00 94.50 86 LYS A O 1
ATOM 689 N N . THR A 1 87 ? 4.402 -0.767 -1.598 1.00 93.69 87 THR A N 1
ATOM 690 C CA . THR A 1 87 ? 5.493 -1.695 -1.907 1.00 93.69 87 THR A CA 1
ATOM 691 C C . THR A 1 87 ? 6.779 -0.982 -2.330 1.00 93.69 87 THR A C 1
ATOM 693 O O . THR A 1 87 ? 7.716 -1.601 -2.828 1.00 93.69 87 THR A O 1
ATOM 696 N N . THR A 1 88 ? 6.848 0.338 -2.144 1.00 90.75 88 THR A N 1
ATOM 697 C CA . THR A 1 88 ? 8.050 1.121 -2.430 1.00 90.75 88 THR A CA 1
ATOM 698 C C . THR A 1 88 ? 9.212 0.638 -1.566 1.00 90.75 88 THR A C 1
ATOM 700 O O . THR A 1 88 ? 9.067 0.456 -0.361 1.00 90.75 88 THR A O 1
ATOM 703 N N . THR A 1 89 ? 10.389 0.491 -2.170 1.00 87.94 89 THR A N 1
ATOM 704 C CA . THR A 1 89 ? 11.651 0.230 -1.469 1.00 87.94 89 THR A CA 1
ATOM 705 C C . THR A 1 89 ? 12.648 1.353 -1.742 1.00 87.94 89 THR A C 1
ATOM 707 O O . THR A 1 89 ? 12.512 2.120 -2.699 1.00 87.94 89 THR A O 1
ATOM 710 N N . ILE A 1 90 ? 13.648 1.479 -0.869 1.00 85.62 90 ILE A N 1
ATOM 711 C CA . ILE A 1 90 ? 14.741 2.445 -1.009 1.00 85.62 90 ILE A CA 1
ATOM 712 C C . ILE A 1 90 ? 16.056 1.667 -0.964 1.00 85.62 90 ILE A C 1
ATOM 714 O O . ILE A 1 90 ? 16.282 0.875 -0.041 1.00 85.62 90 ILE A O 1
ATOM 718 N N . ASN A 1 91 ? 16.929 1.903 -1.943 1.00 76.25 91 ASN A N 1
ATOM 719 C CA . ASN A 1 91 ? 18.275 1.337 -1.942 1.00 76.25 91 ASN A CA 1
ATOM 720 C C . ASN A 1 91 ? 19.120 1.929 -0.805 1.00 76.25 91 ASN A C 1
ATOM 722 O O . ASN A 1 91 ? 18.825 2.983 -0.241 1.00 76.25 91 ASN A O 1
ATOM 726 N N . LYS A 1 92 ? 20.200 1.238 -0.437 1.00 65.62 92 LYS A N 1
ATOM 727 C CA . LYS A 1 92 ? 21.107 1.710 0.615 1.00 65.62 92 LYS A CA 1
ATOM 728 C C . LYS A 1 92 ? 21.746 3.043 0.192 1.00 65.62 92 LYS A C 1
ATOM 730 O O . LYS A 1 92 ? 22.424 3.087 -0.823 1.00 65.62 92 LYS A O 1
ATOM 735 N N . GLY A 1 93 ? 21.543 4.092 0.991 1.00 66.44 93 GLY A N 1
ATOM 736 C CA . GLY A 1 93 ? 22.075 5.439 0.732 1.00 66.44 93 GLY A CA 1
ATOM 737 C C . GLY A 1 93 ? 21.134 6.366 -0.045 1.00 66.44 93 GLY A C 1
ATOM 738 O O . GLY A 1 93 ? 21.381 7.567 -0.084 1.00 66.44 93 GLY A O 1
ATOM 739 N N . ASP A 1 94 ? 20.030 5.842 -0.583 1.00 77.06 94 ASP A N 1
ATOM 740 C CA . ASP A 1 94 ? 19.061 6.635 -1.335 1.00 77.06 94 ASP A CA 1
ATOM 741 C C . ASP A 1 94 ? 17.964 7.229 -0.436 1.00 77.06 94 ASP A C 1
ATOM 743 O O . ASP A 1 94 ? 17.768 6.852 0.723 1.00 77.06 94 ASP A O 1
ATOM 747 N N . SER A 1 95 ? 17.209 8.176 -0.995 1.00 79.94 95 SER A N 1
ATOM 748 C CA . SER A 1 95 ? 15.975 8.706 -0.408 1.00 79.94 95 SER A CA 1
ATOM 749 C C . SER A 1 95 ? 14.790 8.458 -1.340 1.00 79.94 95 SER A C 1
ATOM 751 O O . SER A 1 95 ? 14.975 8.212 -2.533 1.00 79.94 95 SER A O 1
ATOM 753 N N . LEU A 1 96 ? 13.562 8.542 -0.811 1.00 82.62 96 LEU A N 1
ATOM 754 C CA . LEU A 1 96 ? 12.360 8.491 -1.648 1.00 82.62 96 LEU A CA 1
ATOM 755 C C . LEU A 1 96 ? 12.433 9.554 -2.748 1.00 82.62 96 LEU A C 1
ATOM 757 O O . LEU A 1 96 ? 12.607 10.748 -2.466 1.00 82.62 96 LEU A O 1
ATOM 761 N N . LYS A 1 97 ? 12.269 9.123 -3.999 1.00 82.06 97 LYS A N 1
ATOM 762 C CA . LYS A 1 97 ? 12.286 10.026 -5.152 1.00 82.06 97 LYS A CA 1
ATOM 763 C C . LYS A 1 97 ? 11.007 10.865 -5.196 1.00 82.06 97 LYS A C 1
ATOM 765 O O . LYS A 1 97 ? 9.998 10.508 -4.591 1.00 82.06 97 LYS A O 1
ATOM 770 N N . GLY A 1 98 ? 11.050 11.982 -5.927 1.00 84.81 98 GLY A N 1
ATOM 771 C CA . GLY A 1 98 ? 9.938 12.937 -6.034 1.00 84.81 98 GLY A CA 1
ATOM 772 C C . GLY A 1 98 ? 8.578 12.288 -6.334 1.00 84.81 98 GLY A C 1
ATOM 773 O O . GLY A 1 98 ? 7.654 12.507 -5.554 1.00 84.81 98 GLY A O 1
ATOM 774 N N . PRO A 1 99 ? 8.462 11.444 -7.380 1.00 87.06 99 PRO A N 1
ATOM 775 C CA . PRO A 1 99 ? 7.208 10.761 -7.703 1.00 87.06 99 PRO A CA 1
ATOM 776 C C . PRO A 1 99 ? 6.718 9.830 -6.587 1.00 87.06 99 PRO A C 1
ATOM 778 O O . PRO A 1 99 ? 5.602 9.983 -6.118 1.00 87.06 99 PRO A O 1
ATOM 781 N N . GLN A 1 100 ? 7.586 8.962 -6.058 1.00 87.69 100 GLN A N 1
ATOM 782 C CA . GLN A 1 100 ? 7.227 8.036 -4.973 1.00 87.69 100 GLN A CA 1
ATOM 783 C C . GLN A 1 100 ? 6.752 8.773 -3.713 1.00 87.69 100 GLN A C 1
ATOM 785 O O . GLN A 1 100 ? 5.806 8.360 -3.051 1.00 87.69 100 GLN A O 1
ATOM 790 N N . MET A 1 101 ? 7.420 9.877 -3.369 1.00 90.25 101 MET A N 1
ATOM 791 C CA . MET A 1 101 ? 7.034 10.717 -2.238 1.00 90.25 101 MET A CA 1
ATOM 792 C C . MET A 1 101 ? 5.692 11.414 -2.481 1.00 90.25 101 MET A C 1
ATOM 794 O O . MET A 1 101 ? 4.932 11.607 -1.536 1.00 90.25 101 MET A O 1
ATOM 798 N N . LYS A 1 102 ? 5.417 11.832 -3.720 1.00 91.38 102 LYS A N 1
ATOM 799 C CA . LYS A 1 102 ? 4.141 12.443 -4.092 1.00 91.38 102 LYS A CA 1
ATOM 800 C C . LYS A 1 102 ? 3.003 11.434 -3.935 1.00 91.38 102 LYS A C 1
ATOM 802 O O . LYS A 1 102 ? 2.058 11.747 -3.224 1.00 91.38 102 LYS A O 1
ATOM 807 N N . ASP A 1 103 ? 3.156 10.232 -4.481 1.00 90.38 103 ASP A N 1
ATOM 808 C CA . ASP A 1 103 ? 2.130 9.186 -4.407 1.00 90.38 103 ASP A CA 1
ATOM 809 C C . ASP A 1 103 ? 1.797 8.852 -2.941 1.00 90.38 103 ASP A C 1
ATOM 811 O O . ASP A 1 103 ? 0.649 8.948 -2.519 1.00 90.38 103 ASP A O 1
ATOM 815 N N . ILE A 1 104 ? 2.821 8.616 -2.107 1.00 92.62 104 ILE A N 1
ATOM 816 C CA . ILE A 1 104 ? 2.621 8.343 -0.672 1.00 92.62 104 ILE A CA 1
ATOM 817 C C . ILE A 1 104 ? 1.906 9.504 0.039 1.00 92.62 104 ILE A C 1
ATOM 819 O O . ILE A 1 104 ? 1.101 9.274 0.942 1.00 92.62 104 ILE A O 1
ATOM 823 N N . LYS A 1 105 ? 2.194 10.761 -0.326 1.00 93.25 105 LYS A N 1
ATOM 824 C CA . LYS A 1 105 ? 1.502 11.919 0.259 1.00 93.25 105 LYS A CA 1
ATOM 825 C C . LYS A 1 105 ? 0.029 11.953 -0.127 1.00 93.25 105 LYS A C 1
ATOM 827 O O . LYS A 1 105 ? -0.781 12.217 0.751 1.00 93.25 105 LYS A O 1
ATOM 832 N N . GLU A 1 106 ? -0.301 11.689 -1.387 1.00 93.44 106 GLU A N 1
ATOM 833 C CA . GLU A 1 106 ? -1.691 11.659 -1.858 1.00 93.44 106 GLU A CA 1
ATOM 834 C C . GLU A 1 106 ? -2.495 10.579 -1.121 1.00 93.44 106 GLU A C 1
ATOM 836 O O . GLU A 1 106 ? -3.624 10.822 -0.694 1.00 93.44 106 GLU A O 1
ATOM 841 N N . ASP A 1 107 ? -1.888 9.418 -0.874 1.00 94.12 107 ASP A N 1
ATOM 842 C CA . ASP A 1 107 ? -2.527 8.342 -0.112 1.00 94.12 107 ASP A CA 1
ATOM 843 C C . ASP A 1 107 ? -2.684 8.696 1.373 1.00 94.12 107 ASP A C 1
ATOM 845 O O . ASP A 1 107 ? -3.733 8.457 1.968 1.00 94.12 107 ASP A O 1
ATOM 849 N N . LEU A 1 108 ? -1.676 9.327 1.983 1.00 95.12 108 LEU A N 1
ATOM 850 C CA . LEU A 1 108 ? -1.776 9.831 3.356 1.00 95.12 108 LEU A CA 1
ATOM 851 C C . LEU A 1 108 ? -2.861 10.900 3.498 1.00 95.12 108 LEU A C 1
ATOM 853 O O . LEU A 1 108 ? -3.592 10.903 4.485 1.00 95.12 108 LEU A O 1
ATOM 857 N N . GLU A 1 109 ? -2.973 11.805 2.529 1.00 94.88 109 GLU A N 1
ATOM 858 C CA . GLU A 1 109 ? -4.010 12.835 2.506 1.00 94.88 109 GLU A CA 1
ATOM 859 C C . GLU A 1 109 ? -5.400 12.213 2.345 1.00 94.88 109 GLU A C 1
ATOM 861 O O . GLU A 1 109 ? -6.311 12.580 3.090 1.00 94.88 109 GLU A O 1
ATOM 866 N N . ARG A 1 110 ? -5.544 11.204 1.475 1.00 94.81 110 ARG A N 1
ATOM 867 C CA . ARG A 1 110 ? -6.766 10.393 1.375 1.00 94.81 110 ARG A CA 1
ATOM 868 C C . ARG A 1 110 ? -7.128 9.780 2.730 1.00 94.81 110 ARG A C 1
ATOM 870 O O . ARG A 1 110 ? -8.219 10.030 3.227 1.00 94.81 110 ARG A O 1
ATOM 877 N N . LEU A 1 111 ? -6.199 9.077 3.380 1.00 96.12 111 LEU A N 1
ATOM 878 C CA . LEU A 1 111 ? -6.428 8.451 4.691 1.00 96.12 111 LEU A CA 1
ATOM 879 C C . LEU A 1 111 ? -6.835 9.463 5.775 1.00 96.12 111 LEU A C 1
ATOM 881 O O . LEU A 1 111 ? -7.737 9.196 6.573 1.00 96.12 111 LEU A O 1
ATOM 885 N N . VAL A 1 112 ? -6.187 10.631 5.834 1.00 95.81 112 VAL A N 1
ATOM 886 C CA . VAL A 1 112 ? -6.514 11.669 6.827 1.00 95.81 112 VAL A CA 1
ATOM 887 C C . VAL A 1 112 ? -7.961 12.131 6.702 1.00 95.81 112 VAL A C 1
ATOM 889 O O . VAL A 1 112 ? -8.606 12.302 7.739 1.00 95.81 112 VAL A O 1
ATOM 892 N N . ASN A 1 113 ? -8.461 12.286 5.477 1.00 94.81 113 ASN A N 1
ATOM 893 C CA . ASN A 1 113 ? -9.778 12.859 5.200 1.00 94.81 113 ASN A CA 1
ATOM 894 C C . ASN A 1 113 ? -10.947 11.892 5.449 1.00 94.81 113 ASN A C 1
ATOM 896 O O . ASN A 1 113 ? -12.085 12.334 5.575 1.00 94.81 113 ASN A O 1
ATOM 900 N N . GLU A 1 114 ? -10.684 10.593 5.568 1.00 95.81 114 GLU A N 1
ATOM 901 C CA . GLU A 1 114 ? -11.725 9.595 5.829 1.00 95.81 114 GLU A CA 1
ATOM 902 C C . GLU A 1 114 ? -12.245 9.657 7.273 1.00 95.81 114 GLU A C 1
ATOM 904 O O . GLU A 1 114 ? -11.475 9.796 8.224 1.00 95.81 114 GLU A O 1
ATOM 909 N N . ASN A 1 115 ? -13.552 9.506 7.486 1.00 95.69 115 ASN A N 1
ATOM 910 C CA . ASN A 1 115 ? -14.143 9.530 8.831 1.00 95.69 115 ASN A CA 1
ATOM 911 C C . ASN A 1 115 ? -14.268 8.114 9.420 1.00 95.69 115 ASN A C 1
ATOM 913 O O . ASN A 1 115 ? -15.365 7.564 9.527 1.00 95.69 115 ASN A O 1
ATOM 917 N N . VAL A 1 116 ? -13.127 7.510 9.760 1.00 96.69 116 VAL A N 1
ATOM 918 C CA . VAL A 1 116 ? -13.041 6.150 10.322 1.00 96.69 116 VAL A CA 1
ATOM 919 C C . VAL A 1 116 ? -12.083 6.087 11.512 1.00 96.69 116 VAL A C 1
ATOM 921 O O . VAL A 1 116 ? -11.140 6.877 11.607 1.00 96.69 116 VAL A O 1
ATOM 924 N N . ASP A 1 117 ? -12.319 5.124 12.403 1.00 97.38 117 ASP A N 1
ATOM 925 C CA . ASP A 1 117 ? -11.646 5.019 13.704 1.00 97.38 117 ASP A CA 1
ATOM 926 C C . ASP A 1 117 ? -10.155 4.648 13.570 1.00 97.38 117 ASP A C 1
ATOM 928 O O . ASP A 1 117 ? -9.303 5.141 14.316 1.00 97.38 117 ASP A O 1
ATOM 932 N N . TYR A 1 118 ? -9.821 3.784 12.608 1.00 98.19 118 TYR A N 1
ATOM 933 C CA . TYR A 1 118 ? -8.473 3.264 12.402 1.00 98.19 118 TYR A CA 1
ATOM 934 C C . TYR A 1 118 ? -8.004 3.488 10.964 1.00 98.19 118 TYR A C 1
ATOM 936 O O . TYR A 1 118 ? -8.652 3.077 10.006 1.00 98.19 118 TYR A O 1
ATOM 944 N N . LYS A 1 119 ? -6.840 4.119 10.811 1.00 98.31 119 LYS A N 1
ATOM 945 C CA . LYS A 1 119 ? -6.266 4.469 9.508 1.00 98.31 119 LYS A CA 1
ATOM 946 C C . LYS A 1 119 ? -4.822 4.023 9.458 1.00 98.31 119 LYS A C 1
ATOM 948 O O . LYS A 1 119 ? -4.050 4.357 10.363 1.00 98.31 119 LYS A O 1
ATOM 953 N N . TYR A 1 120 ? -4.464 3.299 8.408 1.00 98.31 120 TYR A N 1
ATOM 954 C CA . TYR A 1 120 ? -3.142 2.707 8.284 1.00 98.31 120 TYR A CA 1
ATOM 955 C C . TYR A 1 120 ? -2.489 3.001 6.938 1.00 98.31 120 TYR A C 1
ATOM 957 O O . TYR A 1 120 ? -3.086 2.794 5.888 1.00 98.31 120 TYR A O 1
ATOM 965 N N . LEU A 1 121 ? -1.229 3.430 6.983 1.00 97.50 121 LEU A N 1
ATOM 966 C CA . LEU A 1 121 ? -0.311 3.302 5.858 1.00 97.50 121 LEU A CA 1
ATOM 967 C C . LEU A 1 121 ? 0.571 2.078 6.119 1.00 97.50 121 LEU A C 1
ATOM 969 O O . LEU A 1 121 ? 1.360 2.060 7.065 1.00 97.50 121 LEU A O 1
ATOM 973 N N . ILE A 1 122 ? 0.419 1.054 5.293 1.00 97.81 122 ILE A N 1
ATOM 974 C CA . ILE A 1 122 ? 1.164 -0.196 5.370 1.00 97.81 122 ILE A CA 1
ATOM 975 C C . ILE A 1 122 ? 2.378 -0.098 4.452 1.00 97.81 122 ILE A C 1
ATOM 977 O O . ILE A 1 122 ? 2.252 0.219 3.271 1.00 97.81 122 ILE A O 1
ATOM 981 N N . LEU A 1 123 ? 3.560 -0.380 4.988 1.00 96.56 123 LEU A N 1
ATOM 982 C CA . LEU A 1 123 ? 4.829 -0.295 4.272 1.00 96.56 123 LEU A CA 1
ATOM 983 C C . LEU A 1 123 ? 5.538 -1.646 4.298 1.00 96.56 123 LEU A C 1
ATOM 985 O O . LEU A 1 123 ? 5.581 -2.310 5.328 1.00 96.56 123 LEU A O 1
ATOM 989 N N . ILE A 1 124 ? 6.178 -2.024 3.196 1.00 95.25 124 ILE A N 1
ATOM 990 C CA . ILE A 1 124 ? 7.028 -3.229 3.160 1.00 95.25 124 ILE A CA 1
ATOM 991 C C . ILE A 1 124 ? 8.467 -2.975 3.631 1.00 95.25 124 ILE A C 1
ATOM 993 O O . ILE A 1 124 ? 9.333 -3.821 3.450 1.00 95.25 124 ILE A O 1
ATOM 997 N N . SER A 1 125 ? 8.791 -1.765 4.088 1.00 92.62 125 SER A N 1
ATOM 998 C CA . SER A 1 125 ? 10.165 -1.443 4.461 1.00 92.62 125 SER A CA 1
ATOM 999 C C . SER A 1 125 ? 10.228 -0.384 5.546 1.00 92.62 125 SER A C 1
ATOM 1001 O O . SER A 1 125 ? 9.839 0.769 5.339 1.00 92.62 125 SER A O 1
ATOM 1003 N N . SER A 1 126 ? 10.855 -0.747 6.662 1.00 91.81 126 SER A N 1
ATOM 1004 C CA . SER A 1 126 ? 11.201 0.173 7.757 1.00 91.81 126 SER A CA 1
ATOM 1005 C C . SER A 1 126 ? 12.036 1.376 7.297 1.00 91.81 126 SER A C 1
ATOM 1007 O O . SER A 1 126 ? 11.882 2.484 7.803 1.00 91.81 126 SER A O 1
ATOM 1009 N N . LYS A 1 127 ? 12.861 1.221 6.254 1.00 91.12 127 LYS A N 1
ATOM 1010 C CA . LYS A 1 127 ? 13.629 2.341 5.680 1.00 91.12 127 LYS A CA 1
ATOM 1011 C C . LYS A 1 127 ? 12.731 3.418 5.077 1.00 91.12 127 LYS A C 1
ATOM 1013 O O . LYS A 1 127 ? 13.071 4.601 5.128 1.00 91.12 127 LYS A O 1
ATOM 1018 N N . VAL A 1 128 ? 11.603 3.021 4.485 1.00 92.06 128 VAL A N 1
ATOM 1019 C CA . VAL A 1 128 ? 10.608 3.964 3.962 1.00 92.06 128 VAL A CA 1
ATOM 1020 C C . VAL A 1 128 ? 9.943 4.692 5.116 1.00 92.06 128 VAL A C 1
ATOM 1022 O O . VAL A 1 128 ? 9.863 5.916 5.075 1.00 92.06 128 VAL A O 1
ATOM 1025 N N . GLU A 1 129 ? 9.549 3.970 6.165 1.00 93.00 129 GLU A N 1
ATOM 1026 C CA . GLU A 1 129 ? 9.000 4.562 7.386 1.00 93.00 129 GLU A CA 1
ATOM 1027 C C . GLU A 1 129 ? 9.937 5.633 7.965 1.00 93.00 129 GLU A C 1
ATOM 1029 O O . GLU A 1 129 ? 9.515 6.769 8.201 1.00 93.00 129 GLU A O 1
ATOM 1034 N N . ASP A 1 130 ? 11.222 5.314 8.117 1.00 90.94 130 ASP A N 1
ATOM 1035 C CA . ASP A 1 130 ? 12.233 6.251 8.608 1.00 90.94 130 ASP A CA 1
ATOM 1036 C C . ASP A 1 130 ? 12.380 7.474 7.698 1.00 90.94 130 ASP A C 1
ATOM 1038 O O . ASP A 1 130 ? 12.480 8.610 8.176 1.00 90.94 130 ASP A O 1
ATOM 1042 N N . ASN A 1 131 ? 12.383 7.270 6.376 1.00 90.62 131 ASN A N 1
ATOM 1043 C CA . ASN A 1 131 ? 12.475 8.365 5.412 1.00 90.62 131 ASN A CA 1
ATOM 1044 C C . ASN A 1 131 ? 11.252 9.290 5.500 1.00 90.62 131 ASN A C 1
ATOM 1046 O O . ASN A 1 131 ? 11.408 10.514 5.499 1.00 90.62 131 ASN A O 1
ATOM 1050 N N . LEU A 1 132 ? 10.051 8.718 5.626 1.00 90.62 132 LEU A N 1
ATOM 1051 C CA . LEU A 1 132 ? 8.806 9.467 5.773 1.00 90.62 132 LEU A CA 1
ATOM 1052 C C . LEU A 1 132 ? 8.795 10.260 7.076 1.00 90.62 132 LEU A C 1
ATOM 1054 O O . LEU A 1 132 ? 8.531 11.456 7.034 1.00 90.62 132 LEU A O 1
ATOM 1058 N N . LYS A 1 133 ? 9.150 9.648 8.211 1.00 89.12 133 LYS A N 1
ATOM 1059 C CA . LYS A 1 133 ? 9.199 10.336 9.513 1.00 89.12 133 LYS A CA 1
ATOM 1060 C C . LYS A 1 133 ? 10.191 11.499 9.540 1.00 89.12 133 LYS A C 1
ATOM 1062 O O . LYS A 1 133 ? 9.937 12.488 10.220 1.00 89.12 133 LYS A O 1
ATOM 1067 N N . LYS A 1 134 ? 11.314 11.387 8.820 1.00 88.25 134 LYS A N 1
ATOM 1068 C CA . LYS A 1 134 ? 12.328 12.451 8.726 1.00 88.25 134 LYS A CA 1
ATOM 1069 C C . LYS A 1 134 ? 11.897 13.604 7.820 1.00 88.25 134 LYS A C 1
ATOM 1071 O O . LYS A 1 134 ? 12.208 14.753 8.110 1.00 88.25 134 LYS A O 1
ATOM 1076 N N . ARG A 1 135 ? 11.233 13.306 6.698 1.00 85.56 135 ARG A N 1
ATOM 1077 C CA . ARG A 1 135 ? 10.966 14.295 5.632 1.00 85.56 135 ARG A CA 1
ATOM 1078 C C . ARG A 1 135 ? 9.571 14.885 5.670 1.00 85.56 135 ARG A C 1
ATOM 1080 O O . ARG A 1 135 ? 9.356 16.006 5.220 1.00 85.56 135 ARG A O 1
ATOM 1087 N N . LEU A 1 136 ? 8.614 14.114 6.153 1.00 81.19 136 LEU A N 1
ATOM 1088 C CA . LEU A 1 136 ? 7.258 14.555 6.395 1.00 81.19 136 LEU A CA 1
ATOM 1089 C C . LEU A 1 136 ? 7.179 14.780 7.887 1.00 81.19 136 LEU A C 1
ATOM 1091 O O . LEU A 1 136 ? 7.533 13.886 8.646 1.00 81.19 136 LEU A O 1
ATOM 1095 N N . ASN A 1 137 ? 6.725 15.953 8.315 1.00 83.38 137 ASN A N 1
ATOM 1096 C CA . ASN A 1 137 ? 6.444 16.231 9.720 1.00 83.38 137 ASN A CA 1
ATOM 1097 C C . ASN A 1 137 ? 5.250 15.370 10.186 1.00 83.38 137 ASN A C 1
ATOM 1099 O O . ASN A 1 137 ? 4.147 15.862 10.418 1.00 83.38 137 ASN A O 1
ATOM 1103 N N . PHE A 1 138 ? 5.451 14.051 10.204 1.00 85.06 138 PHE A N 1
ATOM 1104 C CA . PHE A 1 138 ? 4.412 13.038 10.105 1.00 85.06 138 PHE A CA 1
ATOM 1105 C C . PHE A 1 138 ? 3.567 13.048 11.366 1.00 85.06 138 PHE A C 1
ATOM 1107 O O . PHE A 1 138 ? 2.345 13.072 11.292 1.00 85.06 138 PHE A O 1
ATOM 1114 N N . LYS A 1 139 ? 4.233 13.169 12.519 1.00 81.94 139 LYS A N 1
ATOM 1115 C CA . LYS A 1 139 ? 3.587 13.309 13.825 1.00 81.94 139 LYS A CA 1
ATOM 1116 C C . LYS A 1 139 ? 2.651 14.519 13.899 1.00 81.94 139 LYS A C 1
ATOM 1118 O O . LYS A 1 139 ? 1.666 14.449 14.616 1.00 81.94 139 LYS A O 1
ATOM 1123 N N . LYS A 1 140 ? 2.943 15.605 13.172 1.00 86.25 140 LYS A N 1
ATOM 1124 C CA . LYS A 1 140 ? 2.109 16.816 13.165 1.00 86.25 140 LYS A CA 1
ATOM 1125 C C . LYS A 1 140 ? 0.999 16.752 12.114 1.00 86.25 140 LYS A C 1
ATOM 1127 O O . LYS A 1 140 ? -0.133 17.104 12.415 1.00 86.25 140 LYS A O 1
ATOM 1132 N N . LYS A 1 141 ? 1.313 16.333 10.881 1.00 89.94 141 LYS A N 1
ATOM 1133 C CA . LYS A 1 141 ? 0.367 16.382 9.748 1.00 89.94 141 LYS A CA 1
ATOM 1134 C C . LYS A 1 141 ? -0.545 15.151 9.658 1.00 89.94 141 LYS A C 1
ATOM 1136 O O . LYS A 1 141 ? -1.681 15.279 9.227 1.00 89.94 141 LYS A O 1
ATOM 1141 N N . TYR A 1 142 ? -0.065 13.980 10.072 1.00 92.94 142 TYR A N 1
ATOM 1142 C CA . TYR A 1 142 ? -0.732 12.687 9.872 1.00 92.94 142 TYR A CA 1
ATOM 1143 C C . TYR A 1 142 ? -0.983 11.963 11.204 1.00 92.94 142 TYR A C 1
ATOM 1145 O O . TYR A 1 142 ? -0.888 10.744 11.291 1.00 92.94 142 TYR A O 1
ATOM 1153 N N . GLN A 1 143 ? -1.290 12.716 12.267 1.00 90.50 143 GLN A N 1
ATOM 1154 C CA . GLN A 1 143 ? -1.407 12.203 13.642 1.00 90.50 143 GLN A CA 1
ATOM 1155 C C . GLN A 1 143 ? -2.455 11.092 13.832 1.00 90.50 143 GLN A C 1
ATOM 1157 O O . GLN A 1 143 ? -2.339 10.279 14.745 1.00 90.50 143 GLN A O 1
ATOM 1162 N N . ASN A 1 144 ? -3.477 11.049 12.975 1.00 93.88 144 ASN A N 1
ATOM 1163 C CA . ASN A 1 144 ? -4.540 10.046 12.998 1.00 93.88 144 ASN A CA 1
ATOM 1164 C C . ASN A 1 144 ? -4.268 8.847 12.071 1.00 93.88 144 ASN A C 1
ATOM 1166 O O . ASN A 1 144 ? -5.080 7.926 12.040 1.00 93.88 144 ASN A O 1
ATOM 1170 N N . VAL A 1 145 ? -3.145 8.834 11.345 1.00 96.75 145 VAL A N 1
ATOM 1171 C CA . VAL A 1 145 ? -2.720 7.713 10.499 1.00 96.75 145 VAL A CA 1
ATOM 1172 C C . VAL A 1 145 ? -1.559 6.988 11.170 1.00 96.75 145 VAL A C 1
ATOM 1174 O O . VAL A 1 145 ? -0.551 7.587 11.542 1.00 96.75 145 VAL A O 1
ATOM 1177 N N . LYS A 1 146 ? -1.687 5.671 11.322 1.00 97.19 146 LYS A N 1
ATOM 1178 C CA . LYS A 1 146 ? -0.640 4.811 11.880 1.00 97.19 146 LYS A CA 1
ATOM 1179 C C . LYS A 1 146 ? 0.163 4.180 10.749 1.00 97.19 146 LYS A C 1
ATOM 1181 O O . LYS A 1 146 ? -0.400 3.793 9.731 1.00 97.19 146 LYS A O 1
ATOM 1186 N N . ILE A 1 147 ? 1.472 4.048 10.939 1.00 96.56 147 ILE A N 1
ATOM 1187 C CA . ILE A 1 147 ? 2.310 3.256 10.035 1.00 96.56 147 ILE A CA 1
ATOM 1188 C C . ILE A 1 147 ? 2.360 1.819 10.558 1.00 96.56 147 ILE A C 1
ATOM 1190 O O . ILE A 1 147 ? 2.540 1.608 11.759 1.00 96.56 147 ILE A O 1
ATOM 1194 N N . LEU A 1 148 ? 2.178 0.850 9.662 1.00 97.38 148 LEU A N 1
ATOM 1195 C CA . LEU A 1 148 ? 2.411 -0.569 9.918 1.00 97.38 148 LEU A CA 1
ATOM 1196 C C . LEU A 1 148 ? 3.453 -1.080 8.923 1.00 97.38 148 LEU A C 1
ATOM 1198 O O . LEU A 1 148 ? 3.191 -1.128 7.726 1.00 97.38 148 LEU A O 1
ATOM 1202 N N . THR A 1 149 ? 4.620 -1.474 9.417 1.00 96.44 149 THR A N 1
ATOM 1203 C CA . THR A 1 149 ? 5.663 -2.078 8.586 1.00 96.44 149 THR A CA 1
ATOM 1204 C C . THR A 1 149 ? 5.546 -3.601 8.642 1.00 96.44 149 THR A C 1
ATOM 1206 O O . THR A 1 149 ? 5.494 -4.165 9.733 1.00 96.44 149 THR A O 1
ATOM 1209 N N . VAL A 1 150 ? 5.471 -4.260 7.482 1.00 95.00 150 VAL A N 1
ATOM 1210 C CA . VAL A 1 150 ? 5.253 -5.720 7.363 1.00 95.00 150 VAL A CA 1
ATOM 1211 C C . VAL A 1 150 ? 6.501 -6.506 6.952 1.00 95.00 150 VAL A C 1
ATOM 1213 O O . VAL A 1 150 ? 6.436 -7.732 6.864 1.00 95.00 150 VAL A O 1
ATOM 1216 N N . PHE A 1 151 ? 7.619 -5.817 6.697 1.00 86.50 151 PHE A N 1
ATOM 1217 C CA . PHE A 1 151 ? 8.918 -6.406 6.368 1.00 86.50 151 PHE A CA 1
ATOM 1218 C C . PHE A 1 151 ? 10.084 -5.464 6.723 1.00 86.50 151 PHE A C 1
ATOM 1220 O O . PHE A 1 151 ? 9.935 -4.221 6.599 1.00 86.50 151 PHE A O 1
#

pLDDT: mean 89.9, std 12.19, range [47.47, 98.5]

Secondary structure (DSSP, 8-state):
----SHHHHHHHHHHHHHHHHHHHHHHHHHHHHHHHHHHHHHHHHHHHHHHHH-TT-EEEE--TT-SS-SEEEEETTEEEEEEEEE-----TT----HHHHHHHHHHHHHHHHS--SEEEEEES-HHHHHHHHHHS-HHHHSTT-EEEE--

Radius of gyration: 22.13 Å; chains: 1; bounding box: 44×28×79 Å

Foldseek 3Di:
DDDDPPVVVVVVVVVVVVVVVVVVVVVVVVVVVVLQVLQVVLVVLVCVVVCVVPVQWDKDADGPPDPDFGIFTDRVPDTAETEDEDADDADVPGAQDPVRVVVVVVNLVRQQPDPHNAAEYEYQDPVNVVRCVVPPVCCPPRVRYDYHHRD